Protein AF-A0A2G9TC85-F1 (afdb_monomer)

Structure (mmCIF, N/CA/C/O backbone):
data_AF-A0A2G9TC85-F1
#
_entry.id   AF-A0A2G9TC85-F1
#
loop_
_atom_site.group_PDB
_atom_site.id
_atom_site.type_symbol
_atom_site.label_atom_id
_atom_site.label_alt_id
_atom_site.label_comp_id
_atom_site.label_asym_id
_atom_site.label_entity_id
_atom_site.label_seq_id
_atom_site.pdbx_PDB_ins_code
_atom_site.Cartn_x
_atom_site.Cartn_y
_atom_site.Cartn_z
_atom_site.occupancy
_atom_site.B_iso_or_equiv
_atom_site.auth_seq_id
_atom_site.auth_comp_id
_atom_site.auth_asym_id
_atom_site.auth_atom_id
_atom_site.pdbx_PDB_model_num
ATOM 1 N N . ILE A 1 1 ? 8.091 -5.214 20.126 1.00 40.16 1 ILE A N 1
ATOM 2 C CA . ILE A 1 1 ? 8.929 -4.587 19.068 1.00 40.16 1 ILE A CA 1
ATOM 3 C C . ILE A 1 1 ? 8.257 -3.346 18.460 1.00 40.16 1 ILE A C 1
ATOM 5 O O . ILE A 1 1 ? 8.966 -2.492 17.956 1.00 40.16 1 ILE A O 1
ATOM 9 N N . CYS A 1 2 ? 6.947 -3.136 18.628 1.00 38.53 2 CYS A N 1
ATOM 10 C CA . CYS A 1 2 ? 6.302 -1.850 18.333 1.00 38.53 2 CYS A CA 1
ATOM 11 C C . CYS A 1 2 ? 5.952 -1.111 19.635 1.00 38.53 2 CYS A C 1
ATOM 13 O O . CYS A 1 2 ? 4.784 -0.925 19.950 1.00 38.53 2 CYS A O 1
ATOM 15 N N . GLU A 1 3 ? 6.952 -0.735 20.435 1.00 37.41 3 GLU A N 1
ATOM 16 C CA . GLU A 1 3 ? 6.743 0.375 21.370 1.00 37.41 3 GLU A CA 1
ATOM 17 C C . GLU A 1 3 ? 7.042 1.662 20.609 1.00 37.41 3 GLU A C 1
ATOM 19 O O . GLU A 1 3 ? 8.096 1.795 19.984 1.00 37.41 3 GLU A O 1
ATOM 24 N N . VAL A 1 4 ? 6.086 2.590 20.631 1.00 51.97 4 VAL A N 1
ATOM 25 C CA . VAL A 1 4 ? 6.167 3.911 20.006 1.00 51.97 4 VAL A CA 1
ATOM 26 C C . VAL A 1 4 ? 7.303 4.698 20.660 1.00 51.97 4 VAL A C 1
ATOM 28 O O . VAL A 1 4 ? 7.118 5.444 21.616 1.00 51.97 4 VAL A O 1
ATOM 31 N N . LYS A 1 5 ? 8.514 4.518 20.145 1.00 54.69 5 LYS A N 1
ATOM 32 C CA . LYS A 1 5 ? 9.671 5.359 20.443 1.00 54.69 5 LYS A CA 1
ATOM 33 C C . LYS A 1 5 ? 10.364 5.737 19.149 1.00 54.69 5 LYS A C 1
ATOM 35 O O . LYS A 1 5 ? 11.528 5.442 18.917 1.00 54.69 5 LYS A O 1
ATOM 40 N N . ALA A 1 6 ? 9.629 6.461 18.319 1.00 52.50 6 ALA A N 1
ATOM 41 C CA . ALA A 1 6 ? 10.255 7.355 17.372 1.00 52.50 6 ALA A CA 1
ATOM 42 C C . ALA A 1 6 ? 9.901 8.780 17.798 1.00 52.50 6 ALA A C 1
ATOM 44 O O . ALA A 1 6 ? 8.748 9.200 17.737 1.00 52.50 6 ALA A O 1
ATOM 45 N N . SER A 1 7 ? 10.913 9.483 18.310 1.00 50.56 7 SER A N 1
ATOM 46 C CA . SER A 1 7 ? 10.898 10.931 18.527 1.00 50.56 7 SER A CA 1
ATOM 47 C C . SER A 1 7 ? 10.233 11.639 17.340 1.00 50.56 7 SER A C 1
ATOM 49 O O . SER A 1 7 ? 10.388 11.177 16.206 1.00 50.56 7 SER A O 1
ATOM 51 N N . ALA A 1 8 ? 9.496 12.721 17.618 1.00 63.12 8 ALA A N 1
ATOM 52 C CA . ALA A 1 8 ? 8.646 13.508 16.717 1.00 63.12 8 ALA A CA 1
ATOM 53 C C . ALA A 1 8 ? 9.386 14.084 15.489 1.00 63.12 8 ALA A C 1
ATOM 55 O O . ALA A 1 8 ? 9.523 15.290 15.308 1.00 63.12 8 ALA A O 1
ATOM 56 N N . SER A 1 9 ? 9.876 13.203 14.628 1.00 76.31 9 SER A N 1
ATOM 57 C CA . SER A 1 9 ? 10.479 13.516 13.347 1.00 76.31 9 SER A CA 1
ATOM 58 C C . SER A 1 9 ? 9.378 13.655 12.303 1.00 76.31 9 SER A C 1
ATOM 60 O O . SER A 1 9 ? 8.384 12.921 12.312 1.00 76.31 9 SER A O 1
ATOM 62 N N . THR A 1 10 ? 9.564 14.584 11.368 1.00 84.12 10 THR A N 1
ATOM 63 C CA . THR A 1 10 ? 8.634 14.813 10.253 1.00 84.12 10 THR A CA 1
ATOM 64 C C . THR A 1 10 ? 8.335 13.524 9.479 1.00 84.12 10 THR A C 1
ATOM 66 O O . THR A 1 10 ? 7.195 13.303 9.079 1.00 84.12 10 THR A O 1
ATOM 69 N N . ALA A 1 11 ? 9.322 12.633 9.339 1.00 87.69 11 ALA A N 1
ATOM 70 C CA . ALA A 1 11 ? 9.158 11.342 8.675 1.00 87.69 11 ALA A CA 1
ATOM 71 C C . ALA A 1 11 ? 8.169 10.422 9.411 1.00 87.69 11 ALA A C 1
ATOM 73 O O . ALA A 1 11 ? 7.244 9.894 8.801 1.00 87.69 11 ALA A O 1
ATOM 74 N N . MET A 1 12 ? 8.304 10.273 10.730 1.00 86.38 12 MET A N 1
ATOM 75 C CA . MET A 1 12 ? 7.419 9.400 11.514 1.00 86.38 12 MET A CA 1
ATOM 76 C C . MET A 1 12 ? 6.009 9.966 11.637 1.00 86.38 12 MET A C 1
ATOM 78 O O . MET A 1 12 ? 5.035 9.216 11.659 1.00 86.38 12 MET A O 1
ATOM 82 N N . ARG A 1 13 ? 5.878 11.297 11.619 1.00 89.75 13 ARG A N 1
ATOM 83 C CA . ARG A 1 13 ? 4.570 11.939 11.475 1.00 89.75 13 ARG A CA 1
ATOM 84 C C . ARG A 1 13 ? 3.896 11.535 10.161 1.00 89.75 13 ARG A C 1
ATOM 86 O O . ARG A 1 13 ? 2.715 11.206 10.180 1.00 89.75 13 ARG A O 1
ATOM 93 N N . GLN A 1 14 ? 4.629 11.528 9.048 1.00 92.06 14 GLN A N 1
ATOM 94 C CA . GLN A 1 14 ? 4.078 11.136 7.749 1.00 92.06 14 GLN A CA 1
ATOM 95 C C . GLN A 1 14 ? 3.686 9.653 7.705 1.00 92.06 14 GLN A C 1
ATOM 97 O O . GLN A 1 14 ? 2.635 9.311 7.163 1.00 92.06 14 GLN A O 1
ATOM 102 N N . VAL A 1 15 ? 4.486 8.782 8.324 1.00 91.19 15 VAL A N 1
ATOM 103 C CA . VAL A 1 15 ? 4.148 7.360 8.476 1.00 91.19 15 VAL A CA 1
ATOM 104 C C . VAL A 1 15 ? 2.831 7.206 9.240 1.00 91.19 15 VAL A C 1
ATOM 106 O O . VAL A 1 15 ? 1.910 6.569 8.736 1.00 91.19 15 VAL A O 1
ATOM 109 N N . ASN A 1 16 ? 2.684 7.867 10.391 1.00 91.56 16 ASN A N 1
ATOM 110 C CA . ASN A 1 16 ? 1.447 7.812 11.175 1.00 91.56 16 ASN A CA 1
ATOM 111 C C . ASN A 1 16 ? 0.225 8.305 10.388 1.00 91.56 16 ASN A C 1
ATOM 113 O O . ASN A 1 16 ? -0.831 7.683 10.458 1.00 91.56 16 ASN A O 1
ATOM 117 N N . LEU A 1 17 ? 0.361 9.386 9.611 1.00 92.44 17 LEU A N 1
ATOM 118 C CA . LEU A 1 17 ? -0.725 9.885 8.756 1.00 92.44 17 LEU A CA 1
ATOM 119 C C . LEU A 1 17 ? -1.115 8.876 7.668 1.00 92.44 17 LEU A C 1
ATOM 121 O O . LEU A 1 17 ? -2.297 8.723 7.370 1.00 92.44 17 LEU A O 1
ATOM 125 N N . THR A 1 18 ? -0.137 8.157 7.117 1.00 93.38 18 THR A N 1
ATOM 126 C CA . THR A 1 18 ? -0.377 7.125 6.101 1.00 93.38 18 THR A CA 1
ATOM 127 C C . THR A 1 18 ? -1.152 5.946 6.697 1.00 93.38 18 THR A C 1
ATOM 129 O O . THR A 1 18 ? -2.156 5.516 6.134 1.00 93.38 18 THR A O 1
ATOM 132 N N . PHE A 1 19 ? -0.765 5.466 7.884 1.00 93.50 19 PHE A N 1
ATOM 133 C CA . PHE A 1 19 ? -1.502 4.396 8.567 1.00 93.50 19 PHE A CA 1
ATOM 134 C C . PHE A 1 19 ? -2.888 4.841 9.052 1.00 93.50 19 PHE A C 1
ATOM 136 O O . PHE A 1 19 ? -3.840 4.067 8.947 1.00 93.50 19 PHE A O 1
ATOM 143 N N . ALA A 1 20 ? -3.045 6.093 9.493 1.00 94.00 20 ALA A N 1
ATOM 144 C CA . ALA A 1 20 ? -4.359 6.661 9.802 1.00 94.00 20 ALA A CA 1
ATOM 145 C C . ALA A 1 20 ? -5.281 6.648 8.568 1.00 94.00 20 ALA A C 1
ATOM 147 O O . ALA A 1 20 ? -6.443 6.258 8.661 1.00 94.00 20 ALA A O 1
ATOM 148 N N . GLN A 1 21 ? -4.756 7.015 7.392 1.00 94.75 21 GLN A N 1
ATOM 149 C CA . GLN A 1 21 ? -5.511 6.975 6.139 1.00 94.75 21 GLN A CA 1
ATOM 150 C C . GLN A 1 21 ? -5.942 5.547 5.781 1.00 94.75 21 GLN A C 1
ATOM 152 O O . GLN A 1 21 ? -7.111 5.324 5.467 1.00 94.75 21 GLN A O 1
ATOM 157 N N . MET A 1 22 ? -5.027 4.575 5.844 1.00 94.62 22 MET A N 1
ATOM 15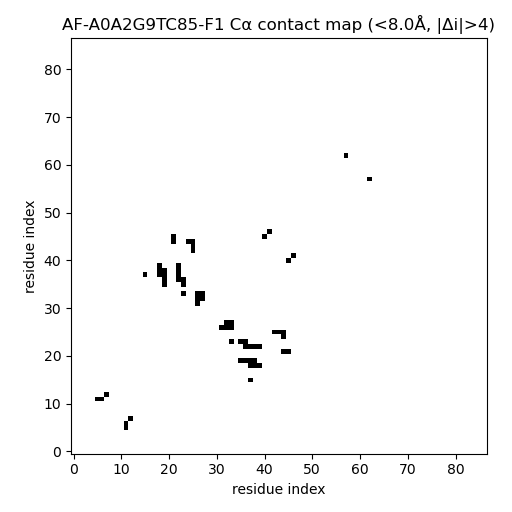8 C CA . MET A 1 22 ? -5.347 3.174 5.543 1.00 94.62 22 MET A CA 1
ATOM 159 C C . MET A 1 22 ? -6.397 2.602 6.501 1.00 94.62 22 MET A C 1
ATOM 161 O O . MET A 1 22 ? -7.313 1.907 6.061 1.00 94.62 22 MET A O 1
ATOM 165 N N . THR A 1 23 ? -6.295 2.945 7.787 1.00 94.19 23 THR A N 1
ATOM 166 C CA . THR A 1 23 ? -7.264 2.547 8.818 1.00 94.19 23 THR A CA 1
ATOM 167 C C . THR A 1 23 ? -8.647 3.113 8.506 1.00 94.19 23 THR A C 1
ATOM 169 O O . THR A 1 23 ? -9.611 2.359 8.406 1.00 94.19 23 THR A O 1
ATOM 172 N N . GLY A 1 24 ? -8.732 4.412 8.203 1.00 94.12 24 GLY A N 1
ATOM 173 C CA . GLY A 1 24 ? -9.991 5.053 7.821 1.00 94.12 24 GLY A CA 1
ATOM 174 C C . GLY A 1 24 ? -10.635 4.453 6.564 1.00 94.12 24 GLY A C 1
ATOM 175 O O . GLY A 1 24 ? -11.853 4.284 6.529 1.00 94.12 24 GLY A O 1
ATOM 176 N N . ILE A 1 25 ? -9.842 4.084 5.547 1.00 94.94 25 ILE A N 1
ATOM 177 C CA . ILE A 1 25 ? -10.353 3.403 4.341 1.00 94.94 25 ILE A CA 1
ATOM 178 C C . ILE A 1 25 ? -10.957 2.044 4.708 1.00 94.94 25 ILE A C 1
ATOM 180 O O . ILE A 1 25 ? -12.057 1.714 4.259 1.00 94.94 25 ILE A O 1
ATOM 184 N N . TYR A 1 26 ? -10.256 1.258 5.527 1.00 94.75 26 TYR A N 1
ATOM 185 C CA . TYR A 1 26 ? -10.738 -0.048 5.961 1.00 94.75 26 TYR A CA 1
ATOM 186 C C . TYR A 1 26 ? -12.015 0.057 6.804 1.00 94.75 26 TYR A C 1
ATOM 188 O O . TYR A 1 26 ? -12.982 -0.660 6.543 1.00 94.75 26 TYR A O 1
ATOM 196 N N . ASP A 1 27 ? -12.066 0.974 7.767 1.00 95.06 27 ASP A N 1
ATOM 197 C CA . ASP A 1 27 ? -13.230 1.141 8.639 1.00 95.06 27 ASP A CA 1
ATOM 198 C C . ASP A 1 27 ? -14.459 1.641 7.877 1.00 95.06 27 ASP A C 1
ATOM 200 O O . ASP A 1 27 ? -15.568 1.146 8.106 1.00 95.06 27 ASP A O 1
ATOM 204 N N . ALA A 1 28 ? -14.265 2.546 6.912 1.00 94.62 28 ALA A N 1
ATOM 205 C CA . A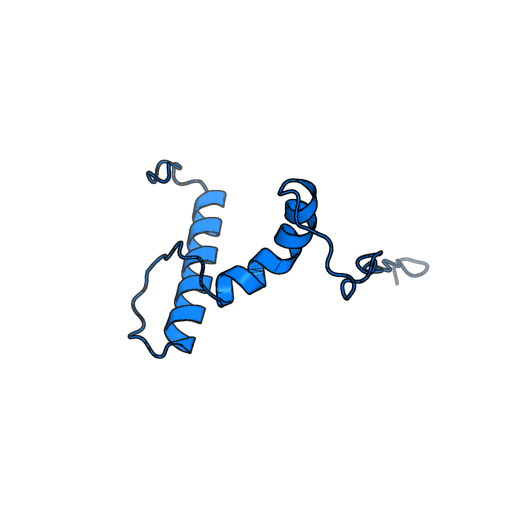LA A 1 28 ? -15.320 2.986 6.006 1.00 94.62 28 ALA A CA 1
ATOM 206 C C . ALA A 1 28 ? -15.849 1.831 5.144 1.00 94.62 28 ALA A C 1
ATOM 208 O O . ALA A 1 28 ? -17.064 1.657 5.026 1.00 94.62 28 ALA A O 1
ATOM 209 N N . TYR A 1 29 ? -14.957 1.003 4.587 1.00 94.50 29 TYR A N 1
ATOM 210 C CA . TYR A 1 29 ? -15.340 -0.186 3.821 1.00 94.50 29 TYR A CA 1
ATOM 211 C C . TYR A 1 29 ? -16.142 -1.183 4.673 1.00 94.50 29 TYR A C 1
ATOM 213 O O . TYR A 1 29 ? -17.171 -1.700 4.236 1.00 94.50 29 TYR A O 1
ATOM 221 N N . MET A 1 30 ? -15.717 -1.398 5.919 1.00 94.94 30 MET A N 1
ATOM 222 C CA . MET A 1 30 ? -16.370 -2.301 6.870 1.00 94.94 30 MET A CA 1
ATOM 223 C C . MET A 1 30 ? -17.619 -1.703 7.534 1.00 94.94 30 MET A C 1
ATOM 225 O O . MET A 1 30 ? -18.248 -2.376 8.350 1.00 94.94 30 MET A O 1
ATOM 229 N N . LYS A 1 31 ? -18.000 -0.462 7.191 1.00 95.62 31 LYS A N 1
ATOM 230 C CA . LYS A 1 31 ? -19.134 0.272 7.782 1.00 95.62 31 LYS A CA 1
ATOM 231 C C . LYS A 1 31 ? -19.057 0.365 9.312 1.00 95.62 31 LYS A C 1
ATOM 233 O O . LYS A 1 31 ? -20.081 0.325 9.995 1.00 95.62 31 LYS A O 1
ATOM 238 N N . LYS A 1 32 ? -17.844 0.469 9.856 1.00 93.19 32 LYS A N 1
ATOM 239 C CA . LYS A 1 32 ? -17.633 0.738 11.280 1.00 93.19 32 LYS A CA 1
ATOM 240 C C . LYS A 1 32 ? -17.896 2.211 11.586 1.00 93.19 32 LYS A C 1
ATOM 242 O O . LYS A 1 32 ? -17.992 3.049 10.690 1.00 93.19 32 LYS A O 1
ATOM 247 N N . ASN A 1 33 ? -17.993 2.531 12.873 1.00 92.81 33 ASN A N 1
ATOM 248 C CA . ASN A 1 33 ? -18.062 3.920 13.302 1.00 92.81 33 ASN A CA 1
ATOM 249 C C . ASN A 1 33 ? -16.703 4.597 13.063 1.00 92.81 33 ASN A C 1
ATOM 251 O O . ASN A 1 33 ? -15.678 4.065 13.478 1.00 92.81 33 ASN A O 1
ATOM 255 N N . LEU A 1 34 ? -16.693 5.745 12.385 1.00 90.75 34 LEU A N 1
ATOM 256 C CA . LEU A 1 34 ? -15.459 6.400 11.943 1.00 90.75 34 LEU A CA 1
ATOM 257 C C . LEU A 1 34 ? -14.820 7.186 13.091 1.00 90.75 34 LEU A C 1
ATOM 259 O O . LEU A 1 34 ? -15.067 8.380 13.265 1.00 90.75 34 LEU A O 1
ATOM 263 N N . THR A 1 35 ? -13.998 6.505 13.882 1.00 91.50 35 THR A N 1
ATOM 264 C CA . THR A 1 35 ? -13.188 7.111 14.940 1.00 91.50 35 THR A CA 1
ATOM 265 C C . THR A 1 35 ? -11.752 7.304 14.460 1.00 91.50 35 THR A C 1
ATOM 267 O O . THR A 1 35 ? -11.177 6.367 13.917 1.00 91.50 35 THR A O 1
ATOM 270 N N . PRO A 1 36 ? -11.141 8.489 14.645 1.00 88.25 36 PRO A N 1
ATOM 271 C CA . PRO A 1 36 ? -9.745 8.696 14.278 1.00 88.25 36 PRO A CA 1
ATOM 272 C C . PRO A 1 36 ? -8.818 7.788 15.093 1.00 88.25 36 PRO A C 1
ATOM 274 O O . PRO A 1 36 ? -8.588 8.027 16.278 1.00 88.25 36 PRO A O 1
ATOM 277 N N . GLU A 1 37 ? -8.272 6.765 14.446 1.00 90.88 37 GLU A N 1
ATOM 278 C CA . GLU A 1 37 ? -7.316 5.841 15.045 1.00 90.88 37 GLU A CA 1
ATOM 279 C C . GLU A 1 37 ? -6.262 5.382 14.032 1.00 90.88 37 GLU A C 1
ATOM 281 O O . GLU A 1 37 ? -6.366 5.622 12.827 1.00 90.88 37 GLU A O 1
ATOM 286 N N . ILE A 1 38 ? -5.199 4.766 14.548 1.00 91.00 38 ILE A N 1
ATOM 287 C CA . ILE A 1 38 ? -4.126 4.184 13.746 1.00 91.00 38 ILE A CA 1
ATOM 288 C C . ILE A 1 38 ? -4.110 2.689 14.041 1.00 91.00 38 ILE A C 1
ATOM 290 O O . IL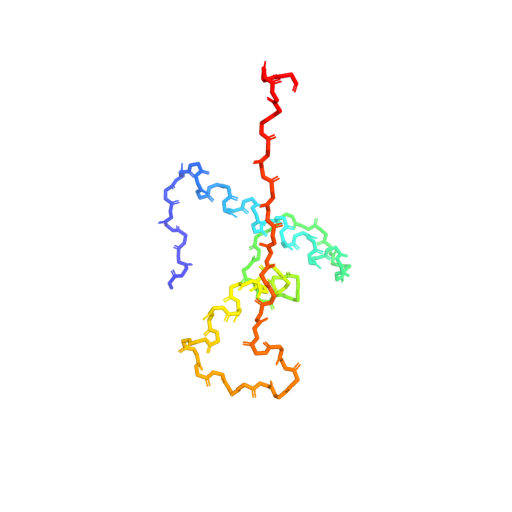E A 1 38 ? -3.685 2.270 15.117 1.00 91.00 38 ILE A O 1
ATOM 294 N N . GLY A 1 39 ? -4.573 1.903 13.077 1.00 87.56 39 GLY A N 1
ATOM 295 C CA . GLY A 1 39 ? -4.469 0.454 13.068 1.00 87.56 39 GLY A CA 1
ATOM 296 C C . GLY A 1 39 ? -3.212 -0.005 12.332 1.00 87.56 39 GLY A C 1
ATOM 297 O O . GLY A 1 39 ? -2.799 0.583 11.331 1.00 87.56 39 GLY A O 1
ATOM 298 N N . PHE A 1 40 ? -2.616 -1.089 12.824 1.00 87.06 40 PHE A N 1
ATOM 299 C CA . PHE A 1 40 ? -1.472 -1.765 12.196 1.00 87.06 40 PHE A CA 1
ATOM 300 C C . PHE A 1 40 ? -1.829 -3.190 11.747 1.00 87.06 40 PHE A C 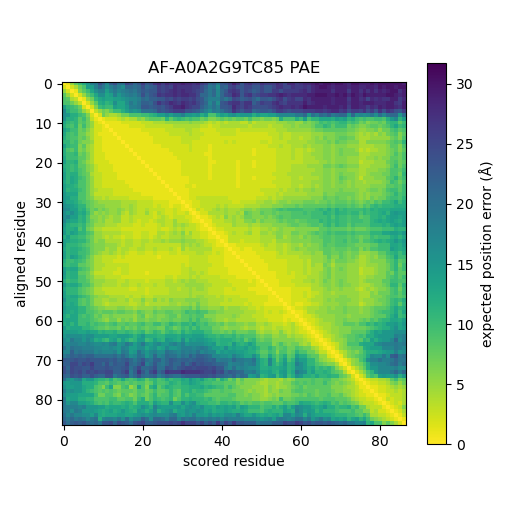1
ATOM 302 O O . PHE A 1 40 ? -0.948 -4.022 11.533 1.00 87.06 40 PHE A O 1
ATOM 309 N N . ASP A 1 41 ? -3.124 -3.480 11.625 1.00 87.62 41 ASP A N 1
ATOM 310 C CA . ASP A 1 41 ? -3.617 -4.797 11.244 1.00 87.62 41 ASP A CA 1
ATOM 311 C C . ASP A 1 41 ? -3.337 -5.103 9.768 1.00 87.62 41 ASP A C 1
ATOM 313 O O . ASP A 1 41 ? -3.427 -4.233 8.893 1.00 87.62 41 ASP A O 1
ATOM 317 N N . LEU A 1 42 ? -3.083 -6.380 9.471 1.00 88.44 42 LEU A N 1
ATOM 318 C CA . LEU A 1 42 ? -3.063 -6.911 8.106 1.00 88.44 42 LEU A CA 1
ATOM 319 C C . LEU A 1 42 ? -4.493 -6.978 7.547 1.00 88.44 42 LEU A C 1
ATOM 321 O O . LEU A 1 42 ? -5.100 -8.042 7.436 1.00 88.44 42 LEU A O 1
ATOM 325 N N . SER A 1 43 ? -5.052 -5.816 7.221 1.00 91.56 43 SER A N 1
ATOM 326 C CA . SER A 1 43 ? -6.346 -5.706 6.551 1.00 91.56 43 SER A CA 1
ATOM 327 C C . SER A 1 43 ? -6.235 -6.053 5.057 1.00 91.56 43 SER A C 1
ATOM 329 O O . SER A 1 43 ? -5.159 -5.909 4.470 1.00 91.56 43 SER A O 1
ATOM 331 N N . PRO A 1 44 ? -7.339 -6.432 4.382 1.00 91.62 44 PRO A N 1
ATOM 332 C CA . PRO A 1 44 ? -7.342 -6.590 2.926 1.00 91.62 44 PRO A CA 1
ATOM 333 C C . PRO A 1 44 ? -6.854 -5.335 2.188 1.00 91.62 44 PRO A C 1
ATOM 335 O O . PRO A 1 44 ? -6.151 -5.437 1.188 1.00 91.62 44 PRO A O 1
ATOM 338 N N . ILE A 1 45 ? -7.166 -4.146 2.717 1.00 94.00 45 ILE A N 1
ATOM 339 C CA . ILE A 1 45 ? -6.686 -2.865 2.182 1.00 94.00 45 ILE A CA 1
ATOM 340 C C . ILE A 1 45 ? -5.166 -2.749 2.314 1.00 94.00 45 ILE A C 1
ATOM 342 O O . ILE A 1 45 ? -4.503 -2.360 1.355 1.00 94.00 45 ILE A O 1
ATOM 346 N N . MET A 1 46 ? -4.602 -3.135 3.460 1.00 93.19 46 MET A N 1
ATOM 347 C CA . MET A 1 46 ? -3.151 -3.163 3.662 1.00 93.19 46 MET A CA 1
ATOM 348 C C . MET A 1 46 ? -2.469 -4.167 2.722 1.00 93.19 46 MET A C 1
ATOM 350 O O . MET A 1 46 ? -1.430 -3.861 2.147 1.00 93.19 46 MET A O 1
ATOM 354 N N . MET A 1 47 ? -3.073 -5.336 2.493 1.00 92.56 47 MET A N 1
ATOM 355 C CA . MET A 1 47 ? -2.534 -6.342 1.567 1.00 92.56 47 MET A CA 1
ATOM 356 C C . MET A 1 47 ? -2.467 -5.835 0.119 1.00 92.56 47 MET A C 1
ATOM 358 O O . MET A 1 47 ? -1.530 -6.176 -0.598 1.00 92.56 47 MET A O 1
ATOM 362 N N . ILE A 1 48 ? -3.399 -4.970 -0.300 1.00 93.06 48 ILE A N 1
ATOM 363 C CA . ILE A 1 48 ? -3.322 -4.292 -1.605 1.00 93.0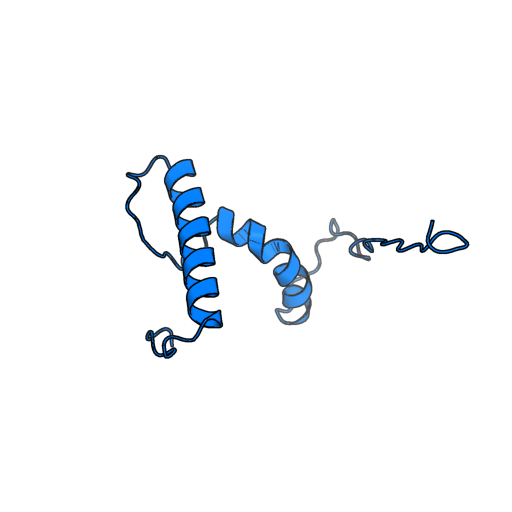6 48 ILE A CA 1
ATOM 364 C C . ILE A 1 48 ? -2.101 -3.365 -1.659 1.00 93.06 48 ILE A C 1
ATOM 366 O O . ILE A 1 48 ? -1.362 -3.393 -2.643 1.00 93.06 48 ILE A O 1
ATOM 370 N N . GLN A 1 49 ? -1.857 -2.579 -0.604 1.00 93.19 49 GLN A N 1
ATOM 371 C CA . GLN A 1 49 ? -0.693 -1.682 -0.542 1.00 93.19 49 GLN A CA 1
ATOM 372 C C . GLN A 1 49 ? 0.632 -2.454 -0.542 1.00 93.19 49 GLN A C 1
ATOM 374 O O . GLN A 1 49 ? 1.607 -2.004 -1.133 1.00 93.19 49 GLN A O 1
ATOM 379 N N . LEU A 1 50 ? 0.655 -3.638 0.071 1.00 92.69 50 LEU A N 1
ATOM 380 C CA . LEU A 1 50 ? 1.831 -4.506 0.128 1.00 92.69 50 LEU A CA 1
ATOM 381 C C . LEU A 1 50 ? 2.058 -5.338 -1.139 1.00 92.69 50 LEU A C 1
ATOM 383 O O . LEU A 1 5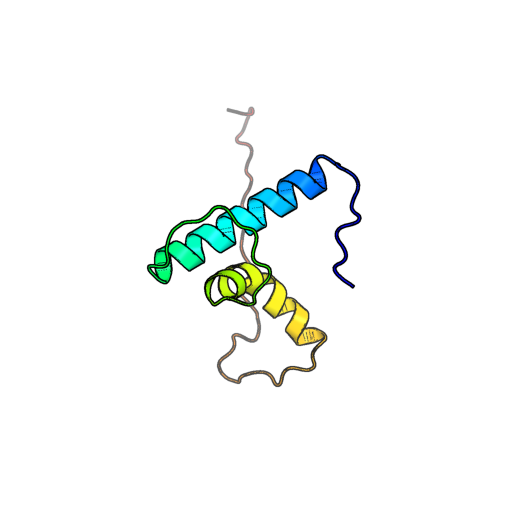0 ? 3.062 -6.038 -1.210 1.00 92.69 50 LEU A O 1
ATOM 387 N N . SER A 1 51 ? 1.165 -5.291 -2.132 1.00 88.38 51 SER A N 1
ATOM 388 C CA . SER A 1 51 ? 1.238 -6.163 -3.316 1.00 88.38 51 SER A CA 1
ATOM 389 C C . SER A 1 51 ? 2.599 -6.127 -4.021 1.00 88.38 51 SER A C 1
ATOM 391 O O . SER A 1 51 ? 3.141 -7.187 -4.321 1.00 88.38 51 SER A O 1
ATOM 393 N N . GLY A 1 52 ? 3.185 -4.939 -4.209 1.00 85.75 52 GLY A N 1
ATOM 394 C CA . GLY A 1 52 ? 4.536 -4.766 -4.756 1.00 85.75 52 GLY A CA 1
ATOM 395 C C . GLY A 1 52 ? 5.611 -5.452 -3.909 1.00 85.75 52 GLY A C 1
ATOM 396 O O . GLY A 1 52 ? 6.392 -6.252 -4.415 1.00 85.75 52 GLY A O 1
ATOM 397 N N . GLU A 1 53 ? 5.593 -5.206 -2.601 1.00 89.88 53 GLU A N 1
ATOM 398 C CA . GLU A 1 53 ? 6.579 -5.752 -1.659 1.00 89.88 53 GLU A CA 1
ATOM 399 C C . GLU A 1 53 ? 6.493 -7.278 -1.533 1.00 89.88 53 GLU A C 1
ATOM 401 O O . GLU A 1 53 ? 7.502 -7.963 -1.360 1.00 89.88 53 GLU A O 1
ATOM 406 N N . LEU A 1 54 ? 5.286 -7.839 -1.656 1.00 87.88 54 LEU A N 1
ATOM 407 C CA . LEU A 1 54 ? 5.071 -9.284 -1.613 1.00 87.88 54 LEU A CA 1
ATOM 408 C C . LEU A 1 54 ? 5.737 -10.006 -2.796 1.00 87.88 54 LEU A C 1
ATOM 410 O O . LEU A 1 54 ? 6.173 -11.144 -2.620 1.00 87.88 54 LEU A O 1
ATOM 414 N N . PHE A 1 55 ? 5.893 -9.361 -3.961 1.00 84.12 55 PHE A N 1
ATOM 415 C CA . PHE A 1 55 ? 6.640 -9.947 -5.083 1.00 84.12 55 PHE A CA 1
ATOM 416 C C . PHE A 1 55 ? 8.115 -10.170 -4.740 1.00 84.12 55 PHE A C 1
ATOM 418 O O . PHE A 1 55 ? 8.666 -11.228 -5.049 1.00 84.12 55 PHE A O 1
ATOM 425 N N . ASP A 1 56 ? 8.752 -9.212 -4.068 1.00 82.81 56 ASP A N 1
ATOM 426 C CA . ASP A 1 56 ? 10.148 -9.351 -3.660 1.00 82.81 56 ASP A CA 1
ATOM 427 C C . ASP A 1 56 ? 10.307 -10.283 -2.458 1.00 82.81 56 ASP A C 1
ATOM 429 O O . ASP A 1 56 ? 11.226 -11.107 -2.435 1.00 82.81 56 ASP A O 1
ATOM 433 N N . LEU A 1 57 ? 9.387 -10.228 -1.490 1.00 89.06 57 LEU A N 1
ATOM 434 C CA . LEU A 1 57 ? 9.408 -11.117 -0.326 1.00 89.06 57 LEU A CA 1
ATOM 435 C C . LEU A 1 57 ? 9.286 -12.596 -0.704 1.00 89.06 57 LEU A C 1
ATOM 437 O O . LEU A 1 57 ? 9.886 -13.430 -0.027 1.00 89.06 57 LEU A O 1
ATOM 441 N N . ASN A 1 58 ? 8.604 -12.943 -1.800 1.00 84.31 58 ASN A N 1
ATOM 442 C CA . ASN A 1 58 ? 8.519 -14.329 -2.281 1.00 84.31 58 ASN A CA 1
ATOM 443 C C . ASN A 1 58 ? 9.899 -14.979 -2.476 1.00 84.31 58 ASN A C 1
ATOM 445 O O . ASN A 1 58 ? 10.057 -16.166 -2.182 1.00 84.31 58 ASN A O 1
ATOM 449 N N . LYS A 1 59 ? 10.907 -14.196 -2.896 1.00 81.00 59 LYS A N 1
ATOM 450 C CA . LYS A 1 59 ? 12.299 -14.650 -3.075 1.00 81.00 59 LYS A CA 1
ATOM 451 C C . LYS A 1 59 ? 12.948 -15.058 -1.751 1.00 81.00 59 LYS A C 1
ATOM 453 O O . LYS A 1 59 ? 13.772 -15.964 -1.725 1.00 81.00 59 LYS A O 1
ATOM 458 N N . TYR A 1 60 ? 12.584 -14.389 -0.658 1.00 88.06 60 TYR A N 1
ATOM 459 C CA . TYR A 1 60 ? 13.157 -14.614 0.672 1.00 88.06 60 TYR A CA 1
ATOM 460 C C . TYR A 1 60 ? 12.345 -15.600 1.516 1.00 88.06 60 TYR A C 1
ATOM 462 O O . TYR A 1 60 ? 12.890 -16.241 2.411 1.00 88.06 60 TYR A O 1
ATOM 470 N N . LEU A 1 61 ? 11.047 -15.730 1.236 1.00 90.19 61 LEU A N 1
ATOM 471 C CA . LEU A 1 61 ? 10.124 -16.578 1.991 1.00 90.19 61 LEU A CA 1
ATOM 472 C C . LEU A 1 61 ? 9.974 -17.994 1.412 1.00 90.19 61 LEU A C 1
ATOM 474 O O . LEU A 1 61 ? 9.141 -18.754 1.898 1.00 90.19 61 LEU A O 1
ATOM 478 N N . ASN A 1 62 ? 10.780 -18.368 0.408 1.00 85.94 62 ASN A N 1
ATOM 479 C CA . ASN A 1 62 ? 10.744 -19.681 -0.252 1.00 85.94 62 ASN A CA 1
ATOM 480 C C . ASN A 1 62 ? 9.327 -20.089 -0.697 1.00 85.94 62 ASN A C 1
ATOM 482 O O . ASN A 1 62 ? 8.916 -21.242 -0.535 1.00 85.94 62 ASN A O 1
ATOM 486 N N . LYS A 1 63 ? 8.557 -19.135 -1.236 1.00 84.06 63 LYS A N 1
ATOM 487 C CA . LYS A 1 63 ? 7.214 -19.419 -1.748 1.00 84.06 63 LYS A CA 1
ATOM 488 C C . LYS A 1 63 ? 7.332 -20.391 -2.925 1.00 84.06 63 LYS A C 1
ATOM 490 O O . LYS A 1 63 ? 8.149 -20.190 -3.820 1.00 84.06 63 LYS A O 1
ATOM 495 N N . THR A 1 64 ? 6.513 -21.442 -2.928 1.00 85.12 64 THR A N 1
ATOM 496 C CA . THR A 1 64 ? 6.410 -22.334 -4.091 1.00 85.12 64 THR A CA 1
ATOM 497 C C . THR A 1 64 ? 5.844 -21.535 -5.271 1.00 85.12 64 THR A C 1
ATOM 499 O O . THR A 1 64 ? 4.773 -20.948 -5.100 1.00 85.12 64 THR A O 1
ATOM 502 N N . PRO A 1 65 ? 6.535 -21.475 -6.426 1.00 77.88 65 PRO A N 1
ATOM 503 C CA . PRO A 1 65 ? 6.043 -20.749 -7.591 1.00 77.88 65 PRO A CA 1
ATOM 504 C C . PRO A 1 65 ? 4.691 -21.305 -8.030 1.00 77.88 65 PRO A C 1
ATOM 506 O O . PRO A 1 65 ? 4.537 -22.522 -8.166 1.00 77.88 65 PRO A O 1
ATOM 509 N N . ASP A 1 66 ? 3.720 -20.422 -8.234 1.00 78.94 66 ASP A N 1
ATOM 510 C CA . ASP A 1 66 ? 2.455 -20.814 -8.842 1.00 78.94 66 ASP A CA 1
ATOM 511 C C . ASP A 1 66 ? 2.687 -20.995 -10.353 1.00 78.94 66 ASP A C 1
ATOM 513 O O . ASP A 1 66 ? 3.187 -20.072 -10.996 1.00 78.94 66 ASP A O 1
ATOM 517 N N . PRO A 1 67 ? 2.339 -22.145 -10.958 1.00 75.38 67 PRO A N 1
ATOM 518 C CA . PRO A 1 67 ? 2.430 -22.335 -12.406 1.00 75.38 67 PRO A CA 1
ATOM 519 C C . PRO A 1 67 ? 1.631 -21.313 -13.233 1.00 75.38 67 PRO A C 1
ATOM 521 O O . PRO A 1 67 ? 1.842 -21.220 -14.440 1.00 75.38 67 PRO A O 1
ATOM 524 N N . GLN A 1 68 ? 0.683 -20.603 -12.612 1.00 77.31 68 GLN A N 1
ATOM 525 C CA . GLN A 1 68 ? -0.114 -19.539 -13.224 1.00 77.31 68 GLN A CA 1
ATOM 526 C C . GLN A 1 68 ? 0.506 -18.140 -13.076 1.00 77.31 68 GLN A C 1
ATOM 528 O O . GLN A 1 68 ? 0.016 -17.202 -13.706 1.00 77.31 68 GLN A O 1
ATOM 533 N N . GLU A 1 69 ? 1.543 -17.973 -12.249 1.00 71.94 69 GLU A N 1
ATOM 534 C CA . GLU A 1 69 ? 2.260 -16.703 -12.132 1.00 71.94 69 GLU A CA 1
ATOM 535 C C . GLU A 1 69 ? 3.146 -16.490 -13.367 1.00 71.94 69 GLU A C 1
ATOM 537 O O . GLU A 1 69 ? 3.828 -17.406 -13.832 1.00 71.94 69 GLU A O 1
ATOM 542 N N . ASP A 1 70 ? 3.125 -15.269 -13.908 1.00 66.06 70 ASP A N 1
ATOM 543 C CA . ASP A 1 70 ? 4.012 -14.878 -15.002 1.00 66.06 70 ASP A CA 1
ATOM 544 C C . ASP A 1 70 ? 5.475 -15.033 -14.538 1.00 66.06 70 ASP A C 1
ATOM 546 O O . ASP A 1 70 ? 5.866 -14.384 -13.558 1.00 66.06 70 ASP A O 1
ATOM 550 N N . PRO A 1 71 ? 6.288 -15.894 -15.184 1.00 62.28 71 PRO A N 1
ATOM 551 C CA . PRO A 1 71 ? 7.680 -16.100 -14.796 1.00 62.28 71 PRO A CA 1
ATOM 552 C C . PRO A 1 71 ? 8.527 -14.824 -14.917 1.00 62.28 71 PRO A C 1
ATOM 554 O O . PRO A 1 71 ? 9.552 -14.714 -14.241 1.00 62.28 71 PRO A O 1
ATOM 557 N N . GLU A 1 72 ? 8.097 -13.848 -15.723 1.00 63.16 72 GLU A N 1
ATOM 558 C CA . GLU A 1 72 ? 8.681 -12.512 -15.802 1.00 63.16 72 GLU A CA 1
ATOM 559 C C . GLU A 1 72 ? 7.638 -11.483 -15.354 1.00 6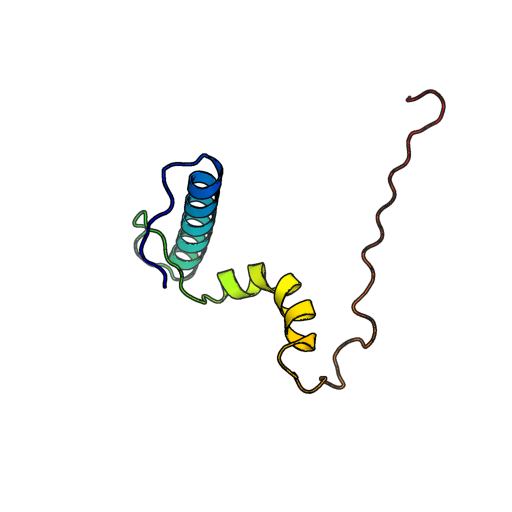3.16 72 GLU A C 1
ATOM 561 O O . GLU A 1 72 ? 6.899 -10.941 -16.169 1.00 63.16 72 GLU A O 1
ATOM 566 N N . ALA A 1 73 ? 7.570 -11.187 -14.049 1.00 63.34 73 ALA A N 1
ATOM 567 C CA . ALA A 1 73 ? 6.727 -10.107 -13.531 1.00 63.34 73 ALA A CA 1
ATOM 568 C C . ALA A 1 73 ? 6.940 -8.826 -14.366 1.00 63.34 73 ALA A C 1
ATOM 570 O O . ALA A 1 73 ? 8.014 -8.219 -14.328 1.00 63.34 73 ALA A O 1
ATOM 571 N N . GLY A 1 74 ? 5.926 -8.482 -15.168 1.00 64.06 74 GLY A N 1
ATOM 572 C CA . GLY A 1 74 ? 6.035 -7.562 -16.295 1.00 64.06 74 GLY A CA 1
ATOM 573 C C . GLY A 1 74 ? 6.771 -6.262 -15.972 1.00 64.06 74 GLY A C 1
ATOM 574 O O . GLY A 1 74 ? 6.499 -5.583 -14.982 1.00 64.06 74 GLY A O 1
ATOM 575 N N . HIS A 1 75 ? 7.715 -5.896 -16.834 1.00 69.25 75 HIS A N 1
ATOM 576 C CA . HIS A 1 75 ? 8.486 -4.670 -16.683 1.00 69.25 75 HIS A CA 1
ATOM 577 C C . HIS A 1 75 ? 7.606 -3.437 -16.942 1.00 69.25 75 HIS A C 1
ATOM 579 O O . HIS A 1 75 ? 7.132 -3.218 -18.057 1.00 69.25 75 HIS A O 1
ATOM 585 N N . CYS A 1 76 ? 7.421 -2.584 -15.931 1.00 78.38 76 CYS A N 1
ATOM 586 C CA . CYS A 1 76 ? 6.863 -1.248 -16.137 1.00 78.38 76 CYS A CA 1
ATOM 587 C C . CYS A 1 76 ? 7.821 -0.426 -17.017 1.00 78.38 76 CYS A C 1
ATOM 589 O O . CYS A 1 76 ? 8.955 -0.159 -16.620 1.00 78.38 76 CYS A O 1
ATOM 591 N N . SER A 1 77 ? 7.378 0.010 -18.198 1.00 87.06 77 SER A N 1
ATOM 592 C CA . SER A 1 77 ? 8.156 0.919 -19.048 1.00 87.06 77 SER A CA 1
ATOM 593 C C . SER A 1 77 ? 7.835 2.379 -18.726 1.00 87.06 77 SER A C 1
ATOM 595 O O . SER A 1 77 ? 6.671 2.777 -18.761 1.00 87.06 77 SER A O 1
ATOM 597 N N . GLY A 1 78 ? 8.861 3.192 -18.478 1.00 89.12 78 GLY A N 1
ATOM 598 C CA . GLY A 1 78 ? 8.745 4.647 -18.369 1.00 89.12 78 GLY A CA 1
ATOM 599 C C . GLY A 1 78 ? 9.526 5.337 -19.485 1.00 89.12 78 GLY A C 1
ATOM 600 O O . GLY A 1 78 ? 10.669 4.976 -19.752 1.00 89.12 78 GLY A O 1
ATOM 601 N N . PHE A 1 79 ? 8.929 6.340 -20.128 1.00 92.19 79 PHE A N 1
ATOM 602 C CA . PHE A 1 79 ? 9.604 7.156 -21.136 1.00 92.19 79 PHE A CA 1
ATOM 603 C C . PHE A 1 79 ? 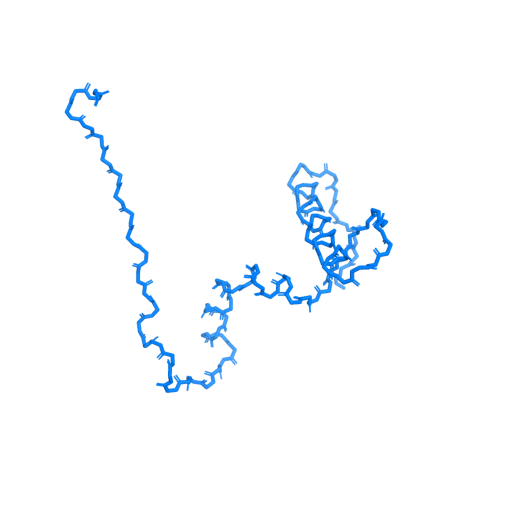9.610 8.615 -20.696 1.00 92.19 79 PHE A C 1
ATOM 605 O O . PHE A 1 79 ? 8.568 9.264 -20.639 1.00 92.19 79 PHE A O 1
ATOM 612 N N . VAL A 1 80 ? 10.799 9.128 -20.386 1.00 90.06 80 VAL A N 1
ATOM 613 C CA . VAL A 1 80 ? 11.004 10.540 -20.062 1.00 90.06 80 VAL A CA 1
ATOM 614 C C . VAL A 1 80 ? 11.720 11.179 -21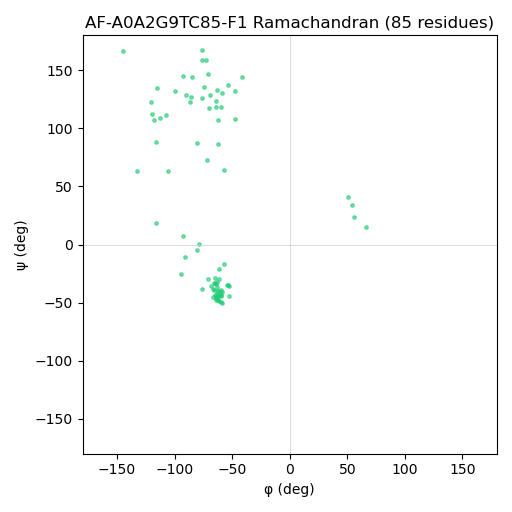.239 1.00 90.06 80 VAL A C 1
ATOM 616 O O . VAL A 1 80 ? 12.883 10.879 -21.512 1.00 90.06 80 VAL A O 1
ATOM 619 N N . LYS A 1 81 ? 11.019 12.057 -21.956 1.00 89.69 81 LYS A N 1
ATOM 620 C CA . LYS A 1 81 ? 11.564 12.770 -23.108 1.00 89.69 81 LYS A CA 1
ATOM 621 C C . LYS A 1 81 ? 11.512 14.264 -22.872 1.00 89.69 81 LYS A C 1
ATOM 623 O O . LYS A 1 81 ? 10.444 14.832 -22.690 1.00 89.69 81 LYS A O 1
ATOM 628 N N . ILE A 1 82 ? 12.680 14.885 -22.958 1.00 89.94 82 ILE A N 1
ATOM 629 C CA . ILE A 1 82 ? 12.801 16.326 -23.141 1.00 89.94 82 ILE A CA 1
ATOM 630 C C . ILE A 1 82 ? 12.749 16.576 -24.650 1.00 89.94 82 ILE A C 1
ATOM 632 O O . ILE A 1 82 ? 13.506 15.966 -25.419 1.00 89.94 82 ILE A O 1
ATOM 636 N N . ALA A 1 83 ? 11.795 17.391 -25.086 1.00 89.06 83 ALA A N 1
ATOM 637 C CA . ALA A 1 83 ? 11.643 17.752 -26.486 1.00 89.06 83 ALA A CA 1
ATOM 638 C C . ALA A 1 83 ? 12.758 18.724 -26.935 1.00 89.06 83 ALA A C 1
ATOM 640 O O . ALA A 1 83 ? 13.430 19.335 -26.096 1.00 89.06 83 ALA A O 1
ATOM 641 N N . PRO A 1 84 ? 13.035 18.818 -28.251 1.00 89.12 84 PRO A N 1
ATOM 642 C CA . PRO A 1 84 ? 14.061 19.719 -28.768 1.00 89.12 84 PRO A CA 1
ATOM 643 C C . PRO A 1 84 ? 13.841 21.156 -28.277 1.00 89.12 84 PRO A C 1
ATOM 645 O O . PRO A 1 84 ? 12.715 21.642 -28.270 1.00 89.12 84 PRO A O 1
ATOM 648 N N . GLU A 1 85 ? 14.924 21.824 -27.872 1.00 86.88 85 GLU A N 1
ATOM 649 C CA . GLU A 1 85 ? 14.913 23.188 -27.307 1.00 86.88 85 GLU A CA 1
ATOM 650 C C . GLU A 1 85 ? 14.207 23.354 -25.943 1.00 86.88 85 GLU A C 1
ATOM 652 O O . GLU A 1 85 ? 13.935 24.486 -25.552 1.00 86.88 85 GLU A O 1
ATOM 657 N N . ASN A 1 86 ? 13.925 22.276 -25.196 1.00 77.81 86 ASN A N 1
ATOM 658 C CA . ASN A 1 86 ? 13.131 22.322 -23.951 1.00 77.81 86 ASN A CA 1
ATOM 659 C C . ASN A 1 86 ? 11.736 22.960 -24.135 1.00 77.81 86 ASN A C 1
ATOM 661 O O . ASN A 1 86 ? 11.173 23.488 -23.173 1.00 77.81 86 ASN A O 1
ATOM 665 N N . LYS A 1 87 ? 11.208 22.947 -25.363 1.00 61.09 87 LYS A N 1
ATOM 666 C CA . LYS A 1 87 ? 9.833 23.350 -25.675 1.00 61.09 87 LYS A CA 1
ATOM 667 C C . LYS A 1 87 ? 8.863 22.199 -25.477 1.00 61.09 87 LYS A C 1
ATOM 669 O O . LYS A 1 87 ? 9.277 21.046 -25.718 1.00 61.09 87 LYS A O 1
#

pLDDT: mean 83.11, std 14.02, range [37.41, 95.62]

Mean predicted aligned error: 8.87 Å

InterPro domains:
  IPR007000 Phospholipase B-like [PF04916] (12-86)

Solvent-accessible surface area (backbone atoms only — not comparable to full-atom values): 5854 Å² total; per-residue (Å²): 138,87,70,96,77,73,74,97,38,74,66,59,54,51,50,50,53,51,35,27,51,54,33,51,54,47,36,59,73,70,68,49,84,93,66,98,51,72,56,88,68,91,39,76,67,49,51,61,74,40,49,72,58,52,64,60,45,37,75,77,67,70,56,80,81,56,93,85,54,68,93,65,76,75,80,86,83,82,87,89,80,82,46,80,92,77,96

Sequence (87 aa):
ICEVKASASTAMRQVNLTFAQMTGIYDAYMKKNLTPEIGFDLSPIMMIQLSGELFDLNKYLNKTPDPQEDPEAGHCSGFVKIAPENK

Radius of gyration: 19.29 Å; Cα contacts (8 Å, |Δi|>4): 32; chains: 1; bounding box: 34×46×50 Å

Secondary structure (DSSP, 8-state):
-------S-HHHHHHHHHHHHHHHHHHHHTT------------HHHHHHTHHHHHHHHHHTTPPPPTTS-SS-PPPP----PPGGG-

Organism: Teladorsagia circumcincta (NCBI:txid45464)

Foldseek 3Di:
DPDPPDDPDPVVVVVQVVQQVLVQVQCVVVVHDRDRDGDPDPDPSVCVVCVVVVVVVCVVVVDDDDPPDDPDPDDDDDDDDQDPPSD